Protein AF-A0AAV1VED8-F1 (afdb_monomer_lite)

Organism: NCBI:txid2874970

pLDDT: mean 72.18, std 14.67, range [48.31, 92.62]

Structure (mmCIF, N/CA/C/O backbone):
data_AF-A0AAV1VED8-F1
#
_entry.id   AF-A0AAV1VED8-F1
#
loop_
_atom_site.group_PDB
_atom_site.id
_atom_site.type_symbol
_atom_site.label_atom_id
_atom_site.label_alt_id
_atom_site.label_comp_id
_atom_site.label_asym_id
_atom_site.label_entity_id
_atom_site.label_seq_id
_atom_site.pdbx_PDB_ins_code
_atom_site.Cartn_x
_atom_site.Cartn_y
_atom_site.Cartn_z
_atom_site.occupancy
_atom_site.B_iso_or_equiv
_atom_site.auth_seq_id
_atom_site.auth_comp_id
_atom_site.auth_asym_id
_atom_site.auth_atom_id
_atom_site.pdbx_PDB_model_num
ATOM 1 N N . MET A 1 1 ? 0.531 19.453 34.755 1.00 63.78 1 MET A N 1
ATOM 2 C CA . MET A 1 1 ? -0.157 18.144 34.689 1.00 63.78 1 MET A CA 1
ATOM 3 C C . MET A 1 1 ? 0.107 17.552 33.307 1.00 63.78 1 MET A C 1
ATOM 5 O O . MET A 1 1 ? -0.246 18.196 32.332 1.00 63.78 1 MET A O 1
ATOM 9 N N . ARG A 1 2 ? 0.816 16.420 33.183 1.00 64.50 2 ARG A N 1
ATOM 10 C CA . ARG A 1 2 ? 1.025 15.757 31.881 1.00 64.50 2 ARG A CA 1
ATOM 11 C C . ARG A 1 2 ? -0.087 14.732 31.680 1.00 64.50 2 ARG A C 1
ATOM 13 O O . ARG A 1 2 ? -0.145 13.751 32.417 1.00 64.50 2 ARG A O 1
ATOM 20 N N . ALA A 1 3 ? -0.980 14.991 30.730 1.00 65.25 3 ALA A N 1
ATOM 21 C CA . ALA A 1 3 ? -2.032 14.057 30.358 1.00 65.25 3 ALA A CA 1
ATOM 22 C C . ALA A 1 3 ? -1.410 12.825 29.680 1.00 65.25 3 ALA A C 1
ATOM 24 O O . ALA A 1 3 ? -0.647 12.956 28.725 1.00 65.25 3 ALA A O 1
ATOM 25 N N . LYS A 1 4 ? -1.718 11.629 30.191 1.00 65.38 4 LYS A N 1
ATOM 26 C CA . LYS A 1 4 ? -1.404 10.360 29.525 1.00 65.38 4 LYS A CA 1
ATOM 27 C C . LYS A 1 4 ? -2.503 10.084 28.501 1.00 65.38 4 LYS A C 1
ATOM 29 O O . LYS A 1 4 ? -3.583 9.616 28.857 1.00 65.38 4 LYS A O 1
ATOM 34 N N . ILE A 1 5 ? -2.234 10.424 27.245 1.00 68.94 5 ILE A N 1
ATOM 35 C CA . ILE A 1 5 ? -3.080 10.050 26.109 1.00 68.94 5 ILE A CA 1
ATOM 36 C C . ILE A 1 5 ? -2.937 8.543 25.898 1.00 68.94 5 ILE A C 1
ATOM 38 O O . ILE A 1 5 ? -1.866 8.062 25.539 1.00 68.94 5 ILE A O 1
ATOM 42 N N . HIS A 1 6 ? -4.010 7.806 26.172 1.00 62.78 6 HIS A N 1
ATOM 43 C CA . HIS A 1 6 ? -4.120 6.401 25.804 1.00 62.78 6 HIS A CA 1
ATOM 44 C C . HIS A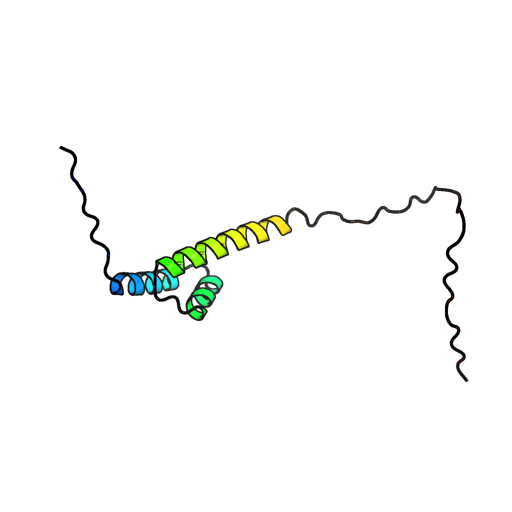 1 6 ? -4.603 6.379 24.358 1.00 62.78 6 HIS A C 1
ATOM 46 O O . HIS A 1 6 ? -5.785 6.599 24.093 1.00 62.78 6 HIS A O 1
ATOM 52 N N . VAL A 1 7 ? -3.676 6.200 23.419 1.00 61.16 7 VAL A N 1
ATOM 53 C CA . VAL A 1 7 ? -4.045 5.894 22.038 1.00 61.16 7 VAL A CA 1
ATOM 54 C C . VAL A 1 7 ? -4.622 4.489 22.084 1.00 61.16 7 VAL A C 1
ATOM 56 O O . VAL A 1 7 ? -3.913 3.530 22.367 1.00 61.16 7 VAL A O 1
ATOM 59 N N . LYS A 1 8 ? -5.941 4.394 21.948 1.00 67.12 8 LYS A N 1
ATOM 60 C CA . LYS A 1 8 ? -6.639 3.116 21.906 1.00 67.12 8 LYS A CA 1
AT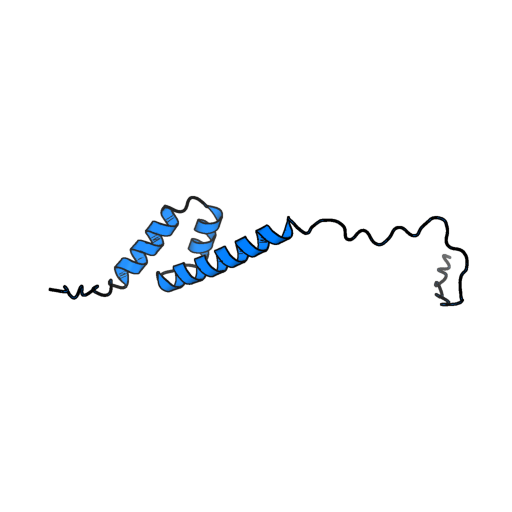OM 61 C C . LYS A 1 8 ? -6.239 2.441 20.599 1.00 67.12 8 LYS A C 1
ATOM 63 O O . LYS A 1 8 ? -6.422 3.055 19.547 1.00 67.12 8 LYS A O 1
ATOM 68 N N . ASP A 1 9 ? -5.670 1.240 20.684 1.00 62.88 9 ASP A N 1
ATOM 69 C CA . ASP A 1 9 ? -5.373 0.423 19.508 1.00 62.88 9 ASP A CA 1
ATOM 70 C C . ASP A 1 9 ? -6.633 0.349 18.646 1.00 62.88 9 ASP A C 1
ATOM 72 O O . ASP A 1 9 ? -7.720 -0.013 19.119 1.00 62.88 9 ASP A O 1
ATOM 76 N N . LYS A 1 10 ? -6.505 0.839 17.413 1.00 60.34 10 LYS A N 1
ATOM 77 C CA . LYS A 1 10 ? -7.604 0.885 16.456 1.00 60.34 10 LYS A CA 1
ATOM 78 C C . LYS A 1 10 ? -7.947 -0.550 16.079 1.00 60.34 10 LYS A C 1
ATOM 80 O O . LYS A 1 10 ? -7.089 -1.429 16.051 1.00 60.34 10 LYS A O 1
ATOM 85 N N . ASN A 1 11 ? -9.233 -0.814 15.902 1.00 65.44 11 ASN A N 1
ATOM 86 C CA . ASN A 1 11 ? -9.696 -2.173 15.674 1.00 65.44 11 ASN A CA 1
ATOM 87 C C . ASN A 1 11 ? -9.250 -2.638 14.267 1.00 65.44 11 ASN A C 1
ATOM 89 O O . ASN A 1 11 ? -9.134 -1.827 13.352 1.00 65.44 11 ASN A O 1
ATOM 93 N N . VAL A 1 12 ? -9.034 -3.941 14.067 1.00 63.09 12 VAL A N 1
ATOM 94 C CA . VAL A 1 12 ? -8.561 -4.523 12.786 1.00 63.09 12 VAL A CA 1
ATOM 95 C C . VAL A 1 12 ? -9.507 -4.222 11.604 1.00 63.09 12 VAL A C 1
ATOM 97 O O . VAL A 1 12 ? -9.105 -4.248 10.444 1.00 63.09 12 VAL A O 1
ATOM 100 N N . THR A 1 13 ? -10.775 -3.904 11.875 1.00 64.62 13 THR A N 1
ATOM 101 C CA . THR A 1 13 ? -11.747 -3.483 10.855 1.00 64.62 13 THR A CA 1
ATOM 102 C C . THR A 1 13 ? -11.526 -2.045 10.363 1.00 64.62 13 THR A C 1
ATOM 104 O O . THR A 1 13 ? -11.652 -1.814 9.163 1.00 64.62 13 THR A O 1
ATOM 107 N N . ASP A 1 14 ? -11.091 -1.123 11.225 1.00 68.06 14 ASP A N 1
ATOM 108 C CA . ASP A 1 14 ? -10.709 0.249 10.871 1.00 68.06 14 ASP A CA 1
ATOM 109 C C . ASP A 1 14 ? -9.465 0.221 9.968 1.00 68.06 14 ASP A C 1
ATOM 111 O O . ASP A 1 14 ? -9.345 1.001 9.027 1.00 68.06 14 ASP A O 1
ATOM 115 N N . HIS A 1 15 ? -8.550 -0.726 10.211 1.00 71.56 15 HIS A N 1
ATOM 116 C CA . HIS A 1 15 ? -7.358 -0.923 9.383 1.00 71.56 15 HIS A CA 1
ATOM 117 C C . HIS A 1 15 ? -7.719 -1.286 7.931 1.00 71.56 15 HIS A C 1
ATOM 119 O O . HIS A 1 15 ? -7.183 -0.690 6.996 1.00 71.56 15 HIS A O 1
ATOM 125 N N . ARG A 1 16 ? -8.691 -2.184 7.726 1.00 74.75 16 ARG A N 1
ATOM 126 C CA . ARG A 1 16 ? -9.166 -2.564 6.382 1.00 74.75 16 ARG A CA 1
ATOM 127 C C . ARG A 1 16 ? -9.830 -1.406 5.641 1.00 74.75 16 ARG A C 1
ATOM 129 O O . ARG A 1 16 ? -9.595 -1.231 4.446 1.00 74.75 16 ARG A O 1
ATOM 136 N N . GLU A 1 17 ? -10.643 -0.617 6.340 1.00 80.44 17 GLU A N 1
ATOM 137 C CA . GLU A 1 17 ? -11.280 0.575 5.770 1.00 80.44 17 GLU A CA 1
ATOM 138 C C . GLU A 1 17 ? -10.234 1.616 5.350 1.00 80.44 17 GLU A C 1
ATOM 140 O O . GLU A 1 17 ? -10.311 2.168 4.252 1.00 80.44 17 GLU A O 1
ATOM 145 N N . HIS A 1 18 ? -9.195 1.817 6.166 1.00 82.94 18 HIS A N 1
ATOM 146 C CA . HIS A 1 18 ? -8.103 2.732 5.840 1.00 82.94 18 HIS A CA 1
ATOM 147 C C . HIS A 1 18 ? -7.316 2.303 4.596 1.00 82.94 18 HIS A C 1
ATOM 149 O O . HIS A 1 18 ? -6.974 3.155 3.776 1.00 82.94 18 HIS A O 1
ATOM 155 N N . VAL A 1 19 ? -7.038 1.005 4.427 1.00 85.44 19 VAL A N 1
ATOM 156 C CA . VAL A 1 19 ? -6.332 0.496 3.238 1.00 85.44 19 VAL A CA 1
ATOM 157 C C . VAL A 1 19 ? -7.156 0.740 1.974 1.00 85.44 19 VAL A C 1
ATOM 159 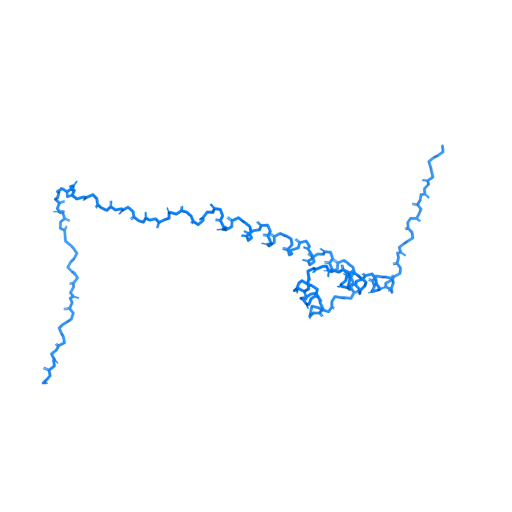O O . VAL A 1 19 ? -6.625 1.240 0.982 1.00 85.44 19 VAL A O 1
ATOM 162 N N . ALA A 1 20 ? -8.458 0.441 2.015 1.00 86.69 20 ALA A N 1
ATOM 163 C CA . ALA A 1 20 ? -9.351 0.670 0.883 1.00 86.69 20 ALA A CA 1
ATOM 164 C C . ALA A 1 20 ? -9.434 2.161 0.517 1.00 86.69 20 ALA A C 1
ATOM 166 O O . ALA A 1 20 ? -9.263 2.518 -0.648 1.00 86.69 20 ALA A O 1
ATOM 167 N N . HIS A 1 21 ? -9.611 3.029 1.517 1.00 90.00 21 HIS A N 1
ATOM 168 C CA . HIS A 1 21 ? -9.689 4.474 1.310 1.00 90.00 21 HIS A CA 1
ATOM 169 C C . HIS A 1 21 ? -8.376 5.066 0.773 1.00 90.00 21 HIS A C 1
ATOM 171 O O . HIS A 1 21 ? -8.381 5.945 -0.092 1.00 90.00 21 HIS A O 1
ATOM 177 N N . TYR A 1 22 ? -7.231 4.563 1.239 1.00 88.62 22 TYR A N 1
ATOM 178 C CA . TYR A 1 22 ? -5.932 4.983 0.724 1.00 88.62 22 TYR A CA 1
ATOM 179 C C . TYR A 1 22 ? -5.772 4.624 -0.758 1.00 88.62 22 TYR A C 1
ATOM 181 O O . TYR A 1 22 ? -5.369 5.465 -1.553 1.00 88.62 22 TYR A O 1
ATOM 189 N N . ILE A 1 23 ? -6.134 3.399 -1.153 1.00 89.00 23 ILE A N 1
ATOM 190 C CA . ILE A 1 23 ? -6.045 2.963 -2.553 1.00 89.00 23 ILE A CA 1
ATOM 191 C C . ILE A 1 23 ? -6.979 3.780 -3.459 1.00 89.00 23 ILE A C 1
ATOM 193 O O . ILE A 1 23 ? -6.596 4.109 -4.578 1.00 89.00 23 ILE A O 1
ATOM 197 N N . GLU A 1 24 ? -8.173 4.138 -2.981 1.00 90.12 24 GLU A N 1
ATOM 198 C CA . GLU A 1 24 ? -9.139 4.956 -3.726 1.00 90.12 24 GLU A CA 1
ATOM 199 C C . GLU A 1 24 ? -8.660 6.401 -3.948 1.00 90.12 24 GLU A C 1
ATOM 201 O O . GLU A 1 24 ? -8.933 6.991 -4.991 1.00 90.12 24 GLU A O 1
ATOM 206 N N . THR A 1 25 ? -7.920 6.965 -2.988 1.00 92.62 25 THR A N 1
ATOM 207 C CA . THR A 1 25 ? -7.424 8.354 -3.034 1.00 92.62 25 THR A CA 1
ATOM 208 C C . THR A 1 25 ? -6.034 8.504 -3.662 1.00 92.62 25 THR A C 1
ATOM 210 O O . THR A 1 25 ? -5.552 9.627 -3.819 1.00 92.62 25 THR A O 1
ATOM 213 N N . LEU A 1 26 ? -5.377 7.401 -4.037 1.00 89.69 26 LEU A N 1
ATOM 214 C CA . LEU A 1 26 ? -4.078 7.431 -4.710 1.00 89.69 26 LEU A CA 1
ATOM 215 C C . LEU A 1 26 ? -4.185 8.030 -6.122 1.00 89.69 26 LEU A C 1
ATOM 217 O O . LEU A 1 26 ? -4.876 7.499 -6.988 1.00 89.69 26 LEU A O 1
ATOM 221 N N . ASP A 1 27 ? -3.408 9.086 -6.366 1.00 90.00 27 ASP A N 1
ATOM 222 C CA . ASP A 1 27 ? -3.301 9.758 -7.673 1.00 90.00 27 ASP A CA 1
ATOM 223 C C . ASP A 1 27 ? -2.554 8.896 -8.717 1.00 90.00 27 ASP A C 1
ATOM 225 O O . ASP A 1 27 ? -2.831 8.936 -9.915 1.00 90.00 27 ASP A O 1
ATOM 229 N N . ASP A 1 28 ? -1.629 8.042 -8.258 1.00 90.25 28 ASP A N 1
ATOM 230 C CA . ASP A 1 28 ? -0.923 7.082 -9.110 1.00 90.25 28 ASP A CA 1
ATOM 231 C C . ASP A 1 28 ? -1.778 5.822 -9.321 1.00 90.25 28 ASP A C 1
ATOM 233 O O . ASP A 1 28 ? -1.747 4.872 -8.532 1.00 90.25 28 ASP A O 1
ATOM 237 N N . HIS A 1 29 ? -2.539 5.812 -10.417 1.00 89.94 29 HIS A N 1
ATOM 238 C CA . HIS A 1 29 ? -3.392 4.686 -10.798 1.00 89.94 29 HIS A CA 1
ATOM 239 C C . HIS A 1 29 ? -2.630 3.371 -11.026 1.00 89.94 29 HIS A C 1
ATOM 241 O O . HIS A 1 29 ? -3.205 2.299 -10.814 1.00 89.94 29 HIS A O 1
ATOM 247 N N . ASP A 1 30 ? -1.364 3.415 -11.460 1.00 89.12 30 ASP A N 1
ATOM 248 C CA . ASP A 1 30 ? -0.569 2.197 -11.661 1.00 89.12 30 ASP A CA 1
ATOM 249 C C . ASP A 1 30 ? -0.215 1.592 -10.299 1.00 89.12 30 ASP A C 1
ATOM 251 O O . ASP A 1 30 ? -0.491 0.415 -10.046 1.00 89.12 30 ASP A O 1
ATOM 255 N N . LEU A 1 31 ? 0.238 2.434 -9.364 1.00 88.50 31 LEU A N 1
ATOM 256 C CA . LEU A 1 31 ? 0.482 2.031 -7.981 1.00 88.50 31 LEU A CA 1
ATOM 257 C C . LEU A 1 31 ? -0.797 1.519 -7.298 1.00 88.50 31 LEU A C 1
ATOM 259 O O . LEU A 1 31 ? -0.775 0.451 -6.686 1.00 88.50 31 LEU A O 1
ATOM 263 N N . ALA A 1 32 ? -1.927 2.217 -7.441 1.00 90.94 32 ALA A N 1
ATOM 264 C CA . ALA A 1 32 ? -3.212 1.793 -6.878 1.00 90.94 32 ALA A CA 1
ATOM 265 C C . ALA A 1 32 ? -3.639 0.407 -7.400 1.00 90.94 32 ALA A C 1
ATOM 267 O O . ALA A 1 32 ? -4.054 -0.473 -6.634 1.00 90.94 32 ALA A O 1
ATOM 268 N N . LYS A 1 33 ? -3.463 0.163 -8.704 1.00 90.62 33 LYS A N 1
ATOM 269 C CA . LYS A 1 33 ? -3.711 -1.145 -9.321 1.00 90.62 33 LYS A CA 1
ATOM 270 C C . LYS A 1 33 ? -2.773 -2.218 -8.768 1.00 90.62 33 LYS A C 1
ATOM 272 O O . LYS A 1 33 ? -3.234 -3.319 -8.471 1.00 90.62 33 LYS A O 1
ATOM 277 N N . GLN A 1 34 ? -1.483 -1.921 -8.600 1.00 89.38 34 GLN A N 1
ATOM 278 C CA . GLN A 1 34 ? -0.522 -2.859 -8.012 1.00 89.38 34 GLN A CA 1
ATOM 279 C C . GLN A 1 34 ? -0.893 -3.239 -6.572 1.00 89.38 34 GLN A C 1
ATOM 281 O O . GLN A 1 34 ? -0.862 -4.421 -6.230 1.00 89.38 34 GLN A O 1
ATOM 286 N N . LEU A 1 35 ? -1.301 -2.270 -5.749 1.00 89.69 35 LEU A N 1
ATOM 287 C CA . LEU A 1 35 ? -1.733 -2.516 -4.369 1.00 89.69 35 LEU A CA 1
ATOM 288 C C . LEU A 1 35 ? -3.021 -3.352 -4.318 1.00 89.69 35 LEU A C 1
ATOM 290 O O . LEU A 1 35 ? -3.126 -4.278 -3.514 1.00 89.69 35 LEU A O 1
ATOM 294 N N . THR A 1 36 ? -3.957 -3.102 -5.237 1.00 88.62 36 THR A N 1
ATOM 295 C CA . THR A 1 36 ? -5.189 -3.897 -5.381 1.00 88.62 36 THR A CA 1
ATOM 296 C C . THR A 1 36 ? -4.888 -5.351 -5.756 1.00 88.62 36 THR A C 1
ATOM 298 O O . THR A 1 36 ? -5.482 -6.278 -5.204 1.00 88.62 36 THR A O 1
ATOM 301 N N . LEU A 1 37 ? -3.940 -5.575 -6.674 1.00 90.31 37 LEU A N 1
ATOM 302 C CA . LEU A 1 37 ? -3.504 -6.920 -7.064 1.00 90.31 37 LEU A CA 1
ATOM 303 C C . LEU A 1 37 ? -2.839 -7.673 -5.908 1.00 90.31 37 LEU A C 1
ATOM 305 O O . LEU A 1 37 ? -2.985 -8.891 -5.813 1.00 90.31 37 LEU A O 1
ATOM 309 N N . LEU A 1 38 ? -2.140 -6.953 -5.028 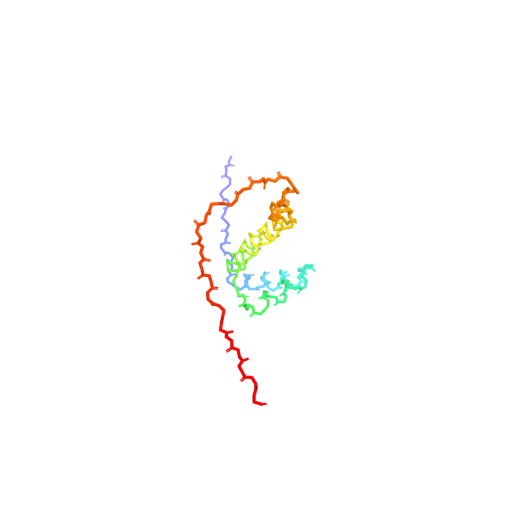1.00 87.19 38 LEU A N 1
ATOM 310 C CA . LEU A 1 38 ? -1.467 -7.520 -3.863 1.00 87.19 38 LEU A CA 1
ATOM 311 C C . LEU A 1 38 ? -2.440 -7.895 -2.728 1.00 87.19 38 LEU A C 1
ATOM 313 O O . LEU A 1 38 ? -2.052 -8.642 -1.836 1.00 87.19 38 LEU A O 1
ATOM 317 N N . ARG A 1 39 ? -3.707 -7.446 -2.798 1.00 83.44 39 ARG A N 1
ATOM 318 C CA . ARG A 1 39 ? -4.787 -7.753 -1.836 1.00 83.44 39 ARG A CA 1
ATOM 319 C C . ARG A 1 39 ? -4.386 -7.492 -0.382 1.00 83.44 39 ARG A C 1
ATOM 321 O O . ARG A 1 39 ? -4.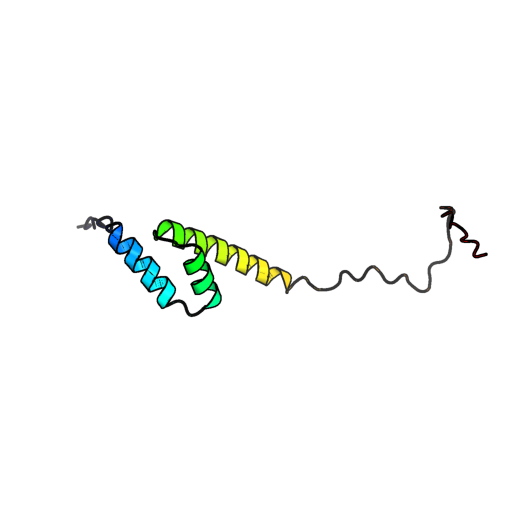561 -8.349 0.480 1.00 83.44 39 ARG A O 1
ATOM 328 N N . LEU A 1 40 ? -3.846 -6.307 -0.130 1.00 81.50 40 LEU A N 1
ATOM 329 C CA . LEU A 1 40 ? -3.477 -5.875 1.213 1.00 81.50 40 LEU A CA 1
ATOM 330 C C . LEU A 1 40 ? -4.746 -5.703 2.060 1.00 81.50 40 LEU A C 1
ATOM 332 O O . LEU A 1 40 ? -5.657 -4.981 1.655 1.00 81.50 40 LEU A O 1
ATOM 336 N N . ASP A 1 41 ? -4.824 -6.391 3.200 1.00 78.38 41 ASP A N 1
ATOM 337 C CA . ASP A 1 41 ? -5.928 -6.245 4.156 1.00 78.38 41 ASP A CA 1
ATOM 338 C C . ASP A 1 41 ? -5.537 -5.430 5.393 1.00 78.38 41 ASP A C 1
ATOM 340 O O . ASP A 1 41 ? -6.407 -4.887 6.064 1.00 78.38 41 ASP A O 1
ATOM 344 N N . ASP A 1 42 ? -4.242 -5.277 5.655 1.00 81.31 42 ASP A N 1
ATOM 345 C CA . ASP A 1 42 ? -3.750 -4.612 6.854 1.00 81.31 42 ASP A CA 1
ATOM 346 C C . ASP A 1 42 ? -2.861 -3.404 6.540 1.00 81.31 42 ASP A C 1
ATOM 348 O O . ASP A 1 42 ? -2.098 -3.384 5.566 1.00 81.31 42 ASP A O 1
ATOM 352 N N . VAL A 1 43 ? -2.938 -2.397 7.406 1.00 83.38 43 VAL A N 1
ATOM 353 C CA . VAL A 1 43 ? -2.200 -1.137 7.280 1.00 83.38 43 VAL A CA 1
ATOM 354 C C . VAL A 1 43 ? -0.699 -1.374 7.397 1.00 83.38 43 VAL A C 1
ATOM 356 O O . VAL A 1 43 ? 0.052 -0.800 6.612 1.00 83.38 43 VAL A O 1
ATOM 359 N N . ASP A 1 44 ? -0.252 -2.267 8.285 1.00 84.06 44 ASP A N 1
ATOM 360 C CA . ASP A 1 44 ? 1.180 -2.549 8.455 1.00 84.06 44 ASP A CA 1
ATOM 361 C C . ASP A 1 44 ? 1.790 -3.120 7.162 1.00 84.06 44 ASP A C 1
ATOM 363 O O . ASP A 1 44 ? 2.886 -2.743 6.729 1.00 84.06 44 ASP A O 1
ATOM 367 N N . THR A 1 45 ? 1.045 -3.998 6.482 1.00 86.25 45 THR A N 1
ATOM 368 C CA . THR A 1 45 ? 1.468 -4.579 5.197 1.00 86.25 45 THR A CA 1
ATOM 369 C C . THR A 1 45 ? 1.455 -3.556 4.059 1.00 86.25 45 THR A C 1
ATOM 371 O O . THR A 1 45 ? 2.332 -3.588 3.184 1.00 86.25 45 THR A O 1
ATOM 374 N N . LEU A 1 46 ? 0.507 -2.613 4.088 1.00 87.75 46 LEU A N 1
ATOM 375 C CA . LEU A 1 46 ? 0.437 -1.496 3.152 1.00 87.75 46 LEU A CA 1
ATOM 376 C C . LEU A 1 46 ? 1.628 -0.548 3.320 1.00 87.75 46 LEU A C 1
ATOM 378 O O . LEU A 1 46 ? 2.309 -0.261 2.333 1.00 87.75 46 LEU A O 1
ATOM 382 N N . GLU A 1 47 ? 1.932 -0.115 4.544 1.00 87.31 47 GLU A N 1
ATOM 383 C CA . GLU A 1 47 ? 3.064 0.777 4.820 1.00 87.31 47 GLU A CA 1
ATOM 384 C C . GLU A 1 47 ? 4.398 0.151 4.406 1.00 87.31 47 GLU A C 1
ATOM 386 O O . GLU A 1 47 ? 5.215 0.795 3.738 1.00 87.31 47 GLU A O 1
ATOM 391 N N . LEU A 1 48 ? 4.608 -1.130 4.726 1.00 90.31 48 LEU A N 1
ATOM 392 C CA . LEU A 1 48 ? 5.818 -1.842 4.326 1.00 90.31 48 LEU A CA 1
ATOM 393 C C . LEU A 1 48 ? 5.960 -1.888 2.799 1.00 90.31 48 LEU A C 1
ATOM 395 O O . LEU A 1 48 ? 7.040 -1.621 2.261 1.00 90.31 48 LEU A O 1
ATOM 399 N N . THR A 1 49 ? 4.871 -2.191 2.092 1.00 89.75 49 THR A N 1
ATOM 400 C CA . THR A 1 49 ? 4.863 -2.245 0.626 1.00 89.75 49 THR A CA 1
ATOM 401 C C . THR A 1 49 ? 5.204 -0.880 0.033 1.00 89.75 49 THR A C 1
ATOM 403 O O . THR A 1 49 ? 6.114 -0.785 -0.796 1.00 89.75 49 THR A O 1
ATOM 406 N N . LEU A 1 50 ? 4.567 0.191 0.512 1.00 90.00 50 LEU A N 1
ATOM 407 C CA . LEU A 1 50 ? 4.846 1.558 0.069 1.00 90.00 50 LEU A CA 1
ATOM 408 C C . LEU A 1 50 ? 6.296 1.961 0.323 1.00 90.00 50 LEU A C 1
ATOM 410 O O . LEU A 1 50 ? 6.951 2.494 -0.572 1.00 90.00 50 LEU A O 1
ATOM 414 N N . HIS A 1 51 ? 6.839 1.641 1.495 1.00 90.12 51 HIS A N 1
ATOM 415 C CA . HIS A 1 51 ? 8.232 1.929 1.814 1.00 90.12 51 HIS A CA 1
ATOM 416 C C . HIS A 1 51 ? 9.202 1.200 0.863 1.00 90.12 51 HIS A C 1
ATOM 418 O O . HIS A 1 51 ? 10.180 1.782 0.377 1.00 90.12 51 HIS A O 1
ATOM 424 N N . THR A 1 52 ? 8.932 -0.069 0.529 1.00 90.94 52 THR A N 1
ATOM 425 C CA . THR A 1 52 ? 9.753 -0.802 -0.453 1.00 90.94 52 THR A CA 1
ATOM 426 C C . THR A 1 52 ? 9.637 -0.224 -1.862 1.00 90.94 52 THR A C 1
ATOM 428 O O . THR A 1 52 ? 10.656 -0.104 -2.554 1.00 90.94 52 THR A O 1
ATOM 431 N N . TYR A 1 53 ? 8.434 0.186 -2.268 1.00 88.00 53 TYR A N 1
ATOM 432 C CA . TYR A 1 53 ? 8.180 0.817 -3.556 1.00 88.00 53 TYR A CA 1
ATOM 433 C C . TYR A 1 53 ? 8.890 2.167 -3.659 1.00 88.00 53 TYR A C 1
ATOM 435 O O . TYR A 1 53 ? 9.607 2.411 -4.627 1.00 88.00 53 TYR A O 1
ATOM 443 N N . GLU A 1 54 ? 8.803 3.010 -2.632 1.00 88.50 54 GLU A N 1
ATOM 444 C CA . GLU A 1 54 ? 9.481 4.303 -2.588 1.00 88.50 54 GLU A CA 1
ATOM 445 C C . GLU A 1 54 ? 11.007 4.132 -2.688 1.00 88.50 54 GLU A C 1
ATOM 447 O O . GLU A 1 54 ? 11.678 4.810 -3.471 1.00 88.50 54 GLU A O 1
ATOM 452 N N . ARG A 1 55 ? 11.575 3.152 -1.972 1.00 89.94 55 ARG A N 1
ATOM 453 C CA . ARG A 1 55 ? 12.998 2.796 -2.086 1.00 89.94 55 ARG A CA 1
ATOM 454 C C . ARG A 1 55 ? 13.364 2.333 -3.497 1.00 89.94 55 ARG A C 1
ATOM 456 O O . ARG A 1 55 ? 14.431 2.691 -4.002 1.00 89.94 55 ARG A O 1
ATOM 463 N N . MET A 1 56 ? 12.521 1.523 -4.133 1.00 87.44 56 MET A N 1
ATOM 464 C CA . MET A 1 56 ? 12.717 1.091 -5.519 1.00 87.44 56 MET A CA 1
ATOM 465 C C . MET A 1 56 ? 12.648 2.281 -6.487 1.00 87.44 56 MET A C 1
ATOM 467 O O . MET A 1 56 ? 13.508 2.405 -7.359 1.00 87.44 56 MET A O 1
ATOM 471 N N . GLN A 1 57 ? 11.684 3.183 -6.318 1.00 83.94 57 GLN A N 1
ATOM 472 C CA . GLN A 1 57 ? 11.524 4.376 -7.149 1.00 83.94 57 GLN A CA 1
ATOM 473 C C . GLN A 1 57 ? 12.730 5.315 -7.011 1.00 83.94 57 GLN A C 1
ATOM 475 O O . GLN A 1 57 ? 13.295 5.739 -8.020 1.00 83.94 57 GLN A O 1
ATOM 480 N N . LYS A 1 58 ? 13.230 5.531 -5.785 1.00 84.69 58 LYS A N 1
ATOM 481 C CA . LYS A 1 58 ? 14.486 6.261 -5.523 1.00 84.69 58 LYS A CA 1
ATOM 482 C C . LYS A 1 58 ? 15.684 5.631 -6.248 1.00 84.69 58 LYS A C 1
ATOM 484 O O . LYS A 1 58 ? 16.547 6.345 -6.755 1.00 84.69 58 LYS A O 1
ATOM 489 N N . ARG A 1 59 ? 15.738 4.297 -6.363 1.00 81.75 59 ARG A N 1
ATOM 490 C CA . ARG A 1 59 ? 16.769 3.602 -7.162 1.00 81.75 59 ARG A CA 1
ATOM 491 C C . ARG A 1 59 ? 16.587 3.812 -8.665 1.00 81.75 59 ARG A C 1
ATOM 493 O O . ARG A 1 59 ? 17.583 4.036 -9.346 1.00 81.75 59 ARG A O 1
ATOM 500 N N . LYS A 1 60 ? 15.354 3.767 -9.182 1.00 72.38 60 LYS A N 1
ATOM 501 C CA . LYS A 1 60 ? 15.056 4.020 -10.606 1.00 72.38 60 LYS A CA 1
ATOM 502 C C . LYS A 1 60 ? 15.470 5.435 -11.028 1.00 72.38 60 LYS A C 1
ATOM 504 O O . LYS A 1 60 ? 16.089 5.583 -12.079 1.00 72.38 60 LYS A O 1
ATOM 509 N N . GLY A 1 61 ? 15.240 6.443 -10.182 1.00 63.06 61 GLY A N 1
ATOM 510 C CA . GLY A 1 61 ? 15.667 7.830 -10.430 1.00 63.06 61 GLY A CA 1
ATOM 511 C C . GLY A 1 61 ? 17.185 8.007 -10.601 1.00 63.06 61 GLY A C 1
ATOM 512 O O . GLY A 1 61 ? 17.627 8.844 -11.385 1.00 63.06 61 GLY A O 1
ATOM 513 N N . ASN A 1 62 ? 17.995 7.156 -9.963 1.00 56.91 62 ASN A N 1
ATOM 514 C CA . ASN A 1 62 ? 19.460 7.216 -10.046 1.00 56.91 62 ASN A CA 1
ATOM 515 C C . ASN A 1 62 ? 20.055 6.532 -11.292 1.00 56.91 62 ASN A C 1
ATOM 517 O O . ASN A 1 62 ? 21.233 6.728 -11.591 1.00 56.91 62 ASN A O 1
ATOM 521 N N . LEU A 1 63 ? 19.272 5.745 -12.040 1.00 54.06 63 LEU A N 1
ATOM 522 C CA . LEU A 1 63 ? 19.745 5.085 -13.267 1.00 54.06 63 LEU A CA 1
ATOM 523 C C . LEU A 1 63 ? 19.735 6.023 -14.485 1.00 54.06 63 LEU A C 1
ATOM 525 O O . LEU A 1 63 ? 20.493 5.811 -15.432 1.00 54.06 63 LEU A O 1
ATOM 529 N N . SER A 1 64 ? 18.946 7.100 -14.437 1.00 54.06 64 SER A N 1
ATOM 530 C CA . SER A 1 64 ? 18.912 8.109 -15.503 1.00 54.06 64 SER A CA 1
ATOM 531 C C . SER A 1 64 ? 20.138 9.041 -15.465 1.00 54.06 64 SER A C 1
ATOM 533 O O . SER A 1 64 ? 20.649 9.449 -16.503 1.00 54.06 64 SER A O 1
ATOM 535 N N . ILE A 1 65 ? 20.700 9.304 -14.275 1.00 56.19 65 ILE A N 1
ATOM 536 C CA . ILE A 1 65 ? 21.814 10.259 -14.093 1.00 56.19 65 ILE A CA 1
ATOM 537 C C . ILE A 1 65 ? 23.187 9.655 -14.461 1.00 56.19 65 ILE A C 1
ATOM 539 O O . ILE A 1 65 ? 24.112 10.387 -14.809 1.00 56.19 65 ILE A O 1
ATOM 543 N N . ARG A 1 66 ? 23.339 8.320 -14.459 1.00 57.06 66 ARG A N 1
ATOM 544 C CA . ARG A 1 66 ? 24.592 7.635 -14.849 1.00 57.06 66 ARG A CA 1
ATOM 545 C C . ARG A 1 66 ? 24.450 6.768 -16.100 1.00 57.06 66 ARG A C 1
ATOM 547 O O . ARG A 1 66 ? 25.141 5.764 -16.239 1.00 57.06 66 ARG A O 1
ATOM 554 N N . SER A 1 67 ? 23.600 7.167 -17.036 1.00 57.88 67 SER A N 1
ATOM 555 C CA . SER A 1 67 ? 23.611 6.622 -18.401 1.00 57.88 67 SER A CA 1
ATOM 556 C C . SER A 1 67 ? 24.427 7.539 -19.316 1.00 57.88 67 SER A C 1
ATOM 558 O O . SER A 1 67 ? 23.986 7.979 -20.369 1.00 57.88 67 SER A O 1
ATOM 560 N N . GLY A 1 68 ? 25.631 7.892 -18.864 1.00 62.62 68 GLY A N 1
ATOM 561 C CA . GLY A 1 68 ? 26.529 8.804 -19.554 1.00 62.62 68 GLY A CA 1
ATOM 562 C C . GLY A 1 68 ? 27.911 8.186 -19.693 1.00 62.62 68 GLY A C 1
ATOM 563 O O . GLY A 1 68 ? 28.729 8.304 -18.790 1.00 62.62 68 GLY A O 1
ATOM 564 N N . LYS A 1 69 ? 28.173 7.612 -20.872 1.00 64.19 69 LYS A N 1
ATOM 565 C CA . LYS A 1 69 ? 29.514 7.367 -21.432 1.00 64.19 69 LYS A CA 1
ATOM 566 C C . LYS A 1 69 ? 30.321 6.217 -20.807 1.00 64.19 69 LYS A C 1
ATOM 568 O O . LYS A 1 69 ? 31.430 6.424 -20.330 1.00 64.19 69 LYS A O 1
ATOM 573 N N . PHE A 1 70 ? 29.873 4.980 -21.002 1.00 61.22 70 PHE A N 1
ATOM 574 C CA . PHE A 1 70 ? 30.828 3.893 -21.265 1.00 61.22 70 PHE A CA 1
ATOM 575 C C . PHE A 1 70 ? 31.037 3.776 -22.778 1.00 61.22 70 PHE A C 1
ATOM 577 O O . PHE A 1 70 ? 30.699 2.774 -23.396 1.00 61.22 70 PHE A O 1
ATOM 584 N N . HIS A 1 71 ? 31.571 4.836 -23.391 1.00 59.88 71 HIS A N 1
ATOM 585 C CA . HIS A 1 71 ? 32.207 4.688 -24.695 1.00 59.88 71 HIS A CA 1
ATOM 586 C C . HIS A 1 71 ? 33.570 4.070 -24.409 1.00 59.88 71 HIS A C 1
ATOM 588 O O . HIS A 1 71 ? 34.433 4.711 -23.806 1.00 59.88 71 HIS A O 1
ATOM 594 N N . SER A 1 72 ? 33.744 2.801 -24.773 1.00 62.44 72 SER A N 1
ATOM 595 C CA . SER A 1 72 ? 35.063 2.190 -24.851 1.00 62.44 72 SER A CA 1
ATOM 596 C C . SER A 1 72 ? 35.969 3.126 -25.646 1.00 62.44 72 SER A C 1
ATOM 598 O O . SER A 1 72 ? 35.656 3.463 -26.786 1.00 62.44 72 SER A O 1
ATOM 600 N N . ARG A 1 73 ? 37.040 3.571 -24.983 1.00 51.84 73 ARG A N 1
ATOM 601 C CA . ARG A 1 73 ? 38.214 4.273 -25.511 1.00 51.84 73 ARG A CA 1
ATOM 602 C C . ARG A 1 73 ? 38.306 4.138 -27.036 1.00 51.84 73 ARG A C 1
ATOM 604 O O . ARG A 1 73 ? 38.605 3.056 -27.539 1.00 51.84 73 ARG A O 1
ATOM 611 N N . SER A 1 74 ? 38.052 5.225 -27.760 1.00 53.66 74 SER A N 1
ATOM 612 C CA . SER A 1 74 ? 38.480 5.328 -29.149 1.00 53.66 74 SER A CA 1
ATOM 613 C C . SER A 1 74 ? 39.990 5.093 -29.165 1.00 53.66 74 SER A C 1
ATOM 615 O O . SER A 1 74 ? 40.757 5.826 -28.536 1.00 53.66 74 SER A O 1
ATOM 617 N N . ALA A 1 75 ? 40.420 4.010 -29.808 1.00 52.97 75 ALA A N 1
ATOM 618 C CA . ALA A 1 75 ? 41.823 3.836 -30.128 1.00 52.97 75 ALA A CA 1
ATOM 619 C C . ALA A 1 75 ? 42.229 5.023 -31.013 1.00 52.97 75 ALA A C 1
ATOM 621 O O . ALA A 1 75 ? 41.632 5.269 -32.060 1.00 52.97 75 ALA A O 1
ATOM 622 N N . SER A 1 76 ? 43.189 5.799 -30.517 1.00 53.16 76 SER A N 1
ATOM 623 C CA . SER A 1 76 ? 43.850 6.891 -31.226 1.00 53.16 76 SER A CA 1
ATOM 624 C C . SER A 1 76 ? 44.330 6.424 -32.613 1.00 53.16 76 SER A C 1
ATOM 626 O O . SER A 1 76 ? 44.850 5.311 -32.705 1.00 53.16 76 SER A O 1
ATOM 628 N N . PRO A 1 77 ? 44.263 7.255 -33.673 1.00 53.41 77 PRO A N 1
ATOM 629 C CA . PRO A 1 77 ? 44.857 6.932 -34.976 1.00 53.41 77 PRO A CA 1
ATOM 630 C C . PRO A 1 77 ? 46.393 6.807 -34.947 1.00 53.41 77 PRO A C 1
ATOM 632 O O . PRO A 1 77 ? 46.992 6.427 -35.947 1.00 53.41 77 PRO A O 1
ATOM 635 N N . TYR A 1 78 ? 47.041 7.116 -33.819 1.00 48.31 78 TYR A N 1
ATOM 636 C CA . TYR A 1 78 ? 48.490 7.051 -33.652 1.00 48.31 78 TYR A CA 1
ATOM 637 C C . TYR A 1 78 ? 48.862 6.284 -32.382 1.00 48.31 78 TYR A C 1
ATOM 639 O O . TYR A 1 78 ? 49.056 6.862 -31.314 1.00 48.31 78 TYR A O 1
ATOM 647 N N . SER A 1 79 ?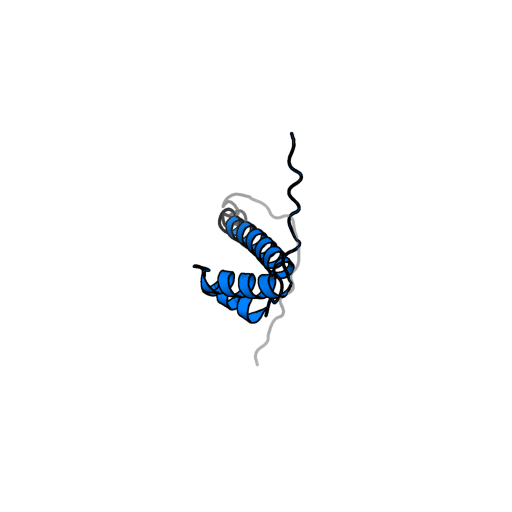 49.014 4.970 -32.500 1.00 53.53 79 SER A N 1
ATOM 648 C CA . SER A 1 79 ? 49.917 4.217 -31.625 1.00 53.53 79 SER A CA 1
ATOM 649 C C . SER A 1 79 ? 50.565 3.088 -32.429 1.00 53.53 79 SER A C 1
ATOM 651 O O . SER A 1 79 ? 49.855 2.162 -32.831 1.00 53.53 79 SER A O 1
ATOM 653 N N . PRO A 1 80 ? 51.882 3.154 -32.702 1.00 50.00 80 PRO A N 1
ATOM 654 C CA . PRO A 1 80 ? 52.582 2.110 -33.421 1.00 50.00 80 PRO A CA 1
ATOM 655 C C . PRO A 1 80 ? 53.017 0.985 -32.473 1.00 50.00 80 PRO A C 1
ATOM 657 O O . PRO A 1 80 ? 53.631 1.217 -31.436 1.00 50.00 80 PRO A O 1
ATOM 660 N N . SER A 1 81 ? 52.768 -0.233 -32.947 1.00 53.19 81 SER A N 1
ATOM 661 C CA . SER A 1 81 ? 53.583 -1.445 -32.802 1.00 53.19 81 SER A CA 1
ATOM 662 C C . SER A 1 81 ? 52.932 -2.618 -32.043 1.00 53.19 81 SER A C 1
ATOM 664 O O . SER A 1 81 ? 52.650 -2.515 -30.848 1.00 53.19 81 SER A O 1
ATOM 666 N N . PRO A 1 82 ? 52.717 -3.758 -32.733 1.00 54.88 82 PRO A N 1
ATOM 667 C CA . PRO A 1 82 ? 52.130 -4.974 -32.191 1.00 54.88 82 PRO A CA 1
ATOM 668 C C . PRO A 1 82 ? 53.208 -5.895 -31.600 1.00 54.88 82 PRO A C 1
ATOM 670 O O . PRO A 1 82 ? 54.177 -6.244 -32.275 1.00 54.88 82 PRO A O 1
ATOM 673 N N . SER A 1 83 ? 52.999 -6.381 -30.375 1.00 50.00 83 SER A N 1
ATOM 674 C CA . SER A 1 83 ? 53.726 -7.548 -29.860 1.00 50.00 83 SER A CA 1
ATOM 675 C C . SER A 1 83 ? 52.817 -8.785 -29.941 1.00 50.00 83 SER A C 1
ATOM 677 O O . SER A 1 83 ? 51.678 -8.766 -29.485 1.00 50.00 83 SER A O 1
ATOM 679 N N . LYS A 1 84 ? 53.302 -9.810 -30.647 1.00 57.81 84 LYS A N 1
ATOM 680 C CA . LYS A 1 84 ? 52.623 -11.018 -31.175 1.00 57.81 84 LYS A CA 1
ATOM 681 C C . LYS A 1 84 ? 52.274 -12.061 -30.078 1.00 57.81 84 LYS A C 1
ATOM 683 O O . LYS A 1 84 ? 52.839 -11.963 -28.995 1.00 57.81 84 LYS A O 1
ATOM 688 N N . PRO A 1 85 ? 51.592 -13.197 -30.385 1.00 51.31 85 PRO A N 1
ATOM 689 C CA . PRO A 1 85 ? 50.427 -13.424 -31.259 1.00 51.31 85 PRO A CA 1
ATOM 690 C C . PRO A 1 85 ? 49.315 -14.263 -30.563 1.00 51.31 85 PRO A C 1
ATOM 692 O O . PRO A 1 85 ? 49.606 -15.239 -29.880 1.00 51.31 85 PRO A O 1
ATOM 695 N N . ALA A 1 86 ? 48.030 -14.009 -30.834 1.00 53.38 86 ALA A N 1
ATOM 696 C CA . ALA A 1 86 ? 46.969 -14.998 -30.582 1.00 53.38 86 ALA A CA 1
ATOM 697 C C . ALA A 1 86 ? 46.412 -15.472 -31.929 1.00 53.38 86 ALA A C 1
ATOM 699 O O . ALA A 1 86 ? 45.645 -14.776 -32.592 1.00 53.38 86 ALA A O 1
ATOM 700 N N . ARG A 1 87 ? 46.862 -16.646 -32.377 1.00 60.59 87 ARG A N 1
ATOM 701 C CA . ARG A 1 87 ? 46.389 -17.296 -33.604 1.00 60.59 87 ARG A CA 1
ATOM 702 C C . ARG A 1 87 ? 44.933 -17.732 -33.404 1.00 60.59 87 ARG A C 1
ATOM 704 O O . ARG A 1 87 ? 44.683 -18.827 -32.915 1.00 60.59 87 ARG A O 1
ATOM 711 N N . ALA A 1 88 ? 43.974 -16.895 -33.789 1.00 63.06 88 ALA A N 1
ATOM 712 C CA . ALA A 1 88 ? 42.583 -17.316 -33.921 1.00 63.06 88 ALA A CA 1
ATOM 713 C C . ALA A 1 88 ? 42.428 -18.096 -35.236 1.00 63.06 88 ALA A C 1
ATOM 715 O O . ALA A 1 88 ? 42.460 -17.525 -36.327 1.00 63.06 88 ALA A O 1
ATOM 716 N N . VAL A 1 89 ? 42.313 -19.419 -35.130 1.00 56.88 89 VAL A N 1
ATOM 717 C CA . VAL A 1 89 ? 42.001 -20.305 -36.256 1.00 56.88 89 VAL A CA 1
ATOM 718 C C . VAL A 1 89 ? 40.542 -20.071 -36.647 1.00 56.88 89 VAL A C 1
ATOM 720 O O . VAL A 1 89 ? 39.639 -20.294 -35.845 1.00 56.88 89 VAL A O 1
ATOM 723 N N . ARG A 1 90 ? 40.303 -19.593 -37.870 1.00 63.16 90 ARG A N 1
ATOM 724 C CA . ARG A 1 90 ? 38.962 -19.480 -38.455 1.00 63.16 90 ARG A CA 1
ATOM 725 C C . ARG A 1 90 ? 38.713 -20.715 -39.317 1.00 63.16 90 ARG A C 1
ATOM 727 O O . ARG A 1 90 ? 39.539 -21.029 -40.169 1.00 63.16 90 ARG A O 1
ATOM 734 N N . ALA A 1 91 ? 37.614 -21.422 -39.068 1.00 67.94 91 ALA A N 1
ATOM 735 C CA . ALA A 1 91 ? 37.204 -22.570 -39.871 1.00 67.94 91 ALA A CA 1
ATOM 736 C C . ALA A 1 91 ? 36.861 -22.128 -41.306 1.00 67.94 91 ALA A C 1
ATOM 738 O O . ALA A 1 91 ? 36.210 -21.101 -41.501 1.00 67.94 91 ALA A O 1
ATOM 739 N N . ILE A 1 92 ? 37.310 -22.902 -42.296 1.00 64.56 92 ILE A N 1
ATOM 740 C CA . ILE A 1 92 ? 36.938 -22.742 -43.706 1.00 64.56 92 ILE A CA 1
ATOM 741 C C . ILE A 1 92 ? 35.667 -23.561 -43.930 1.00 64.56 92 ILE A C 1
ATOM 743 O O . ILE A 1 92 ? 35.647 -24.752 -43.627 1.00 64.56 92 ILE A O 1
ATOM 747 N N . HIS A 1 93 ? 34.617 -22.937 -44.460 1.00 61.72 93 HIS A N 1
ATOM 748 C CA . HIS A 1 93 ? 33.472 -23.659 -45.004 1.00 61.72 93 HIS A CA 1
ATOM 749 C C . HIS A 1 93 ? 33.715 -23.876 -46.500 1.00 61.72 93 HIS A C 1
ATOM 751 O O . HIS A 1 93 ? 33.848 -22.908 -47.247 1.00 61.72 93 HIS A O 1
ATOM 757 N N . VAL A 1 94 ? 33.820 -25.137 -46.921 1.00 54.47 94 VAL A N 1
ATOM 758 C CA . VAL A 1 94 ? 33.815 -25.529 -48.335 1.00 54.47 94 VAL A CA 1
ATOM 759 C C . VAL A 1 94 ? 32.360 -25.784 -48.713 1.00 54.47 94 VAL A C 1
ATOM 761 O O . VAL A 1 94 ? 31.757 -26.733 -48.218 1.00 54.47 94 VAL A O 1
ATOM 764 N N . GLY A 1 95 ? 31.796 -24.904 -49.539 1.00 58.16 95 GLY A N 1
ATOM 765 C CA . GLY A 1 95 ? 30.555 -25.173 -50.262 1.00 58.16 95 GLY A CA 1
ATOM 766 C C . GLY A 1 95 ? 30.875 -25.979 -51.521 1.00 58.16 95 GLY A C 1
ATOM 767 O O . GLY A 1 95 ? 31.831 -25.641 -52.219 1.00 58.16 95 GLY A O 1
ATOM 768 N N . VAL A 1 96 ? 30.118 -27.058 -51.726 1.00 50.41 96 VAL A N 1
ATOM 769 C CA . VAL A 1 96 ? 30.152 -27.975 -52.882 1.00 50.41 96 VAL A CA 1
ATOM 770 C C . VAL A 1 96 ? 29.609 -27.298 -54.134 1.00 50.41 96 VAL A C 1
ATOM 772 O O . VAL A 1 96 ? 28.623 -26.541 -53.994 1.00 50.41 96 VAL A O 1
#

Secondary structure (DSSP, 8-state):
-------PPPPHHHHHHHHHHHHHH-S-HHHHHHHHHHT--SHHHHHHHHHHHHHHHHHHHHHHHT-S--------S-----------PPPPP---

Radius of gyration: 30.11 Å; chains: 1; bounding box: 66×46×88 Å

Foldseek 3Di:
DDDDDDPPPDDLQVQQVVLVVVLVPDPPVVVSVVSVVVVDRGPVVVVVVVVVVVVVVVVVVVVVVPPDDPPPDDDDPDDDDDDDDDDDDDDDDDDD

Sequence (96 aa):
MRAKIHVKDKNVTDHREHVAHYIETLDDHDLAKQLTLLRLDDVDTLELTLHTYERMQKRKGNLSIRSGKFHSRSASPYSPSPSKPARAVRAIHVGV